Protein AF-A0A1Q3BT24-F1 (afdb_monomer)

Structure (mmCIF, N/CA/C/O backbone):
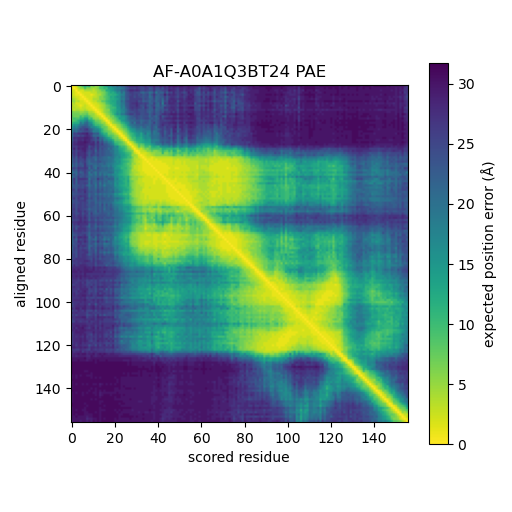data_AF-A0A1Q3BT24-F1
#
_entry.id   AF-A0A1Q3BT24-F1
#
loop_
_atom_site.group_PDB
_atom_site.id
_atom_site.type_symbol
_atom_site.label_atom_id
_atom_site.label_alt_id
_atom_site.label_comp_id
_atom_site.label_asym_id
_atom_site.label_entity_id
_atom_site.label_seq_id
_atom_site.pdbx_PDB_ins_code
_atom_site.Cartn_x
_atom_site.Cartn_y
_atom_site.Cartn_z
_atom_site.occupancy
_atom_site.B_iso_or_equiv
_atom_site.auth_seq_id
_atom_site.auth_comp_id
_atom_site.auth_asym_id
_atom_site.auth_atom_id
_atom_site.pdbx_PDB_model_num
ATOM 1 N N . MET A 1 1 ? -49.236 0.679 5.537 1.00 54.00 1 MET A N 1
ATOM 2 C CA . MET A 1 1 ? -49.037 1.712 6.581 1.00 54.00 1 MET A CA 1
ATOM 3 C C . MET A 1 1 ? -49.809 2.955 6.174 1.00 54.00 1 MET A C 1
ATOM 5 O O . MET A 1 1 ? -49.662 3.374 5.036 1.00 54.00 1 MET A O 1
ATOM 9 N N . LYS A 1 2 ? -50.663 3.501 7.045 1.00 68.06 2 LYS A N 1
ATOM 10 C CA . LYS A 1 2 ? -51.386 4.760 6.799 1.00 68.06 2 LYS A CA 1
ATOM 11 C C . LYS A 1 2 ? -50.868 5.803 7.796 1.00 68.06 2 LYS A C 1
ATOM 13 O O . LYS A 1 2 ? -50.686 5.474 8.964 1.00 68.06 2 LYS A O 1
ATOM 18 N N . GLY A 1 3 ? -50.569 7.013 7.329 1.00 75.44 3 GLY A N 1
ATOM 19 C CA . GLY A 1 3 ? -50.095 8.128 8.155 1.00 75.44 3 GLY A CA 1
ATOM 20 C C . GLY A 1 3 ? -51.057 9.310 8.066 1.00 75.44 3 GLY A C 1
ATOM 21 O O . GLY A 1 3 ? -51.680 9.514 7.024 1.00 75.44 3 GLY A O 1
ATOM 22 N N . ARG A 1 4 ? -51.195 10.076 9.151 1.00 83.44 4 ARG A N 1
ATOM 23 C CA . ARG A 1 4 ? -52.052 11.268 9.222 1.00 83.44 4 ARG A CA 1
ATOM 24 C C . ARG A 1 4 ? -51.184 12.515 9.096 1.00 83.44 4 ARG A C 1
ATOM 26 O O . ARG A 1 4 ? -50.196 12.633 9.810 1.00 83.44 4 ARG A O 1
ATOM 33 N N . LYS A 1 5 ? -51.539 13.444 8.208 1.00 84.00 5 LYS A N 1
ATOM 34 C CA . LYS A 1 5 ? -50.832 14.726 8.083 1.00 84.00 5 LYS A CA 1
ATOM 35 C C . LYS A 1 5 ? -51.389 15.726 9.100 1.00 84.00 5 LYS A C 1
ATOM 37 O O . LYS A 1 5 ? -52.595 15.959 9.101 1.00 84.00 5 LYS A O 1
ATOM 42 N N . ILE A 1 6 ? -50.529 16.288 9.943 1.00 87.81 6 ILE A N 1
ATOM 43 C CA . ILE A 1 6 ? -50.849 17.327 10.933 1.00 87.81 6 ILE A CA 1
ATOM 44 C C . ILE A 1 6 ? -49.748 18.391 10.835 1.00 87.81 6 ILE A C 1
ATOM 46 O O . ILE A 1 6 ? -48.571 18.044 10.860 1.00 87.81 6 ILE A O 1
ATOM 50 N N . ASP A 1 7 ? -50.123 19.657 10.642 1.00 78.88 7 ASP A N 1
ATOM 51 C CA . ASP A 1 7 ? -49.211 20.814 10.544 1.00 78.88 7 ASP A CA 1
ATOM 52 C C . ASP A 1 7 ? -48.028 20.626 9.583 1.00 78.88 7 ASP A C 1
ATOM 54 O O . ASP A 1 7 ? -46.878 20.941 9.872 1.00 78.88 7 ASP A O 1
ATOM 58 N N . GLY A 1 8 ? -48.305 20.059 8.407 1.00 80.44 8 GLY A N 1
ATOM 59 C CA . GLY A 1 8 ? -47.280 19.819 7.388 1.00 80.44 8 GLY A CA 1
ATOM 60 C C . GLY A 1 8 ? -46.431 18.564 7.616 1.00 80.44 8 GLY A C 1
ATOM 61 O O . GLY A 1 8 ? -45.763 18.127 6.681 1.00 80.44 8 GLY A O 1
ATOM 62 N N . LEU A 1 9 ? -46.522 17.927 8.785 1.00 69.50 9 LEU A N 1
ATOM 63 C CA . LEU A 1 9 ? -45.777 16.721 9.136 1.00 69.50 9 LEU A CA 1
ATOM 64 C C . LEU A 1 9 ? -46.659 15.468 9.022 1.00 69.50 9 LEU A C 1
ATOM 66 O O . LEU A 1 9 ? -47.828 15.465 9.409 1.00 69.50 9 LEU A O 1
ATOM 70 N N . TYR A 1 10 ? -46.107 14.370 8.504 1.00 83.12 10 TYR A N 1
ATOM 71 C CA . TYR A 1 10 ? -46.806 13.084 8.466 1.00 83.12 10 TYR A CA 1
ATOM 72 C C . TYR A 1 10 ? -46.541 12.297 9.751 1.00 83.12 10 TYR A C 1
ATOM 74 O O . TYR A 1 10 ? -45.443 11.789 9.975 1.00 83.12 10 TYR A O 1
ATOM 82 N N . GLN A 1 11 ? -47.567 12.171 10.587 1.00 77.12 11 GLN A N 1
ATOM 83 C CA . GLN A 1 11 ? -47.547 11.371 11.802 1.00 77.12 11 GLN A CA 1
ATOM 84 C C . GLN A 1 11 ? -47.901 9.916 11.474 1.00 77.12 11 GLN A C 1
ATOM 86 O O . GLN A 1 11 ? -48.988 9.602 10.976 1.00 77.12 11 GLN A O 1
ATOM 91 N N . LEU A 1 12 ? -46.963 9.012 11.744 1.00 79.75 12 LEU A N 1
ATOM 92 C CA . LEU A 1 12 ? -47.155 7.577 11.576 1.00 79.75 12 LEU A CA 1
ATOM 93 C C . LEU A 1 12 ? -47.819 7.010 12.838 1.00 79.75 12 LEU A C 1
ATOM 95 O O . LEU A 1 12 ? -47.202 6.988 13.901 1.00 79.75 12 LEU A O 1
ATOM 99 N N . GLN A 1 13 ? -49.055 6.517 12.729 1.00 67.12 13 GLN A N 1
ATOM 100 C CA . GLN A 1 13 ? -49.676 5.764 13.820 1.00 67.12 13 GLN A CA 1
ATOM 101 C C . GLN A 1 13 ? -49.001 4.390 13.923 1.00 67.12 13 GLN A C 1
ATOM 103 O O . GLN A 1 13 ? -49.187 3.526 13.064 1.00 67.12 13 GLN A O 1
ATOM 108 N N . ARG A 1 14 ? -48.183 4.196 14.961 1.00 62.34 14 ARG A N 1
ATOM 109 C CA . ARG A 1 14 ? -47.632 2.888 15.330 1.00 62.34 14 ARG A CA 1
ATOM 110 C C . ARG A 1 14 ? -48.504 2.283 16.425 1.00 62.34 14 ARG A C 1
ATOM 112 O O . ARG A 1 14 ? -48.507 2.784 17.541 1.00 62.34 14 ARG A O 1
ATOM 119 N N . ASN A 1 15 ? -49.189 1.187 16.115 1.00 64.44 15 ASN A N 1
ATOM 120 C CA . ASN A 1 15 ? -49.624 0.258 17.151 1.00 64.44 15 ASN A CA 1
ATOM 121 C C . ASN A 1 15 ? -48.425 -0.622 17.492 1.00 64.44 15 ASN A C 1
ATOM 123 O O . ASN A 1 15 ? -48.058 -1.508 16.719 1.00 64.44 15 ASN A O 1
ATOM 127 N N . THR A 1 16 ? -47.780 -0.346 18.620 1.00 58.59 16 THR A N 1
ATOM 128 C CA . THR A 1 16 ? -46.722 -1.207 19.142 1.00 58.59 16 THR A CA 1
ATOM 129 C C . THR A 1 16 ? -47.397 -2.427 19.753 1.00 58.59 16 THR A C 1
ATOM 131 O O . THR A 1 16 ? -47.937 -2.359 20.854 1.00 58.59 16 THR A O 1
ATOM 134 N N . VAL A 1 17 ? -47.410 -3.547 19.030 1.00 64.06 17 VAL A N 1
ATOM 135 C CA . VAL A 1 17 ? -47.680 -4.838 19.666 1.00 64.06 17 VAL A CA 1
ATOM 136 C C . VAL A 1 17 ? -46.519 -5.065 20.626 1.00 64.06 17 VAL A C 1
ATOM 138 O O . VAL A 1 17 ? -45.371 -5.153 20.191 1.00 64.06 17 VAL A O 1
ATOM 141 N N . LEU A 1 18 ? -46.806 -5.085 21.928 1.00 60.81 18 LEU A N 1
ATOM 142 C CA . LEU A 1 18 ? -45.831 -5.382 22.973 1.00 60.81 18 LEU A CA 1
ATOM 143 C C . LEU A 1 18 ? -45.518 -6.887 22.922 1.00 60.81 18 LEU A C 1
ATOM 145 O O . LEU A 1 18 ? -45.955 -7.670 23.757 1.00 60.81 18 LEU A O 1
ATOM 149 N N . GLY A 1 19 ? -44.839 -7.316 21.862 1.00 56.09 19 GLY A N 1
ATOM 150 C CA . GLY A 1 19 ? -44.280 -8.652 21.772 1.00 56.09 19 GLY A CA 1
ATOM 151 C C . GLY A 1 19 ? -43.037 -8.686 22.641 1.00 56.09 19 GLY A C 1
ATOM 152 O O . GLY A 1 19 ? -42.026 -8.081 22.286 1.00 56.09 19 GLY A O 1
ATOM 153 N N . THR A 1 20 ? -43.111 -9.361 23.785 1.00 61.72 20 THR A N 1
ATOM 154 C CA . THR A 1 20 ? -41.937 -9.659 24.604 1.00 61.72 20 THR A CA 1
ATOM 155 C C . THR A 1 20 ? -41.016 -10.568 23.794 1.00 61.72 20 THR A C 1
ATOM 157 O O . THR A 1 20 ? -41.176 -11.785 23.774 1.00 61.72 20 THR A O 1
ATOM 160 N N . ALA A 1 21 ? -40.069 -9.977 23.070 1.00 60.19 21 ALA A N 1
ATOM 161 C CA . ALA A 1 21 ? -38.996 -10.721 22.439 1.00 60.19 21 ALA A CA 1
ATOM 162 C C . ALA A 1 21 ? -38.016 -11.130 23.542 1.00 60.19 21 ALA A C 1
ATOM 164 O O . ALA A 1 21 ? -37.294 -10.293 24.085 1.00 60.19 21 ALA A O 1
ATOM 165 N N . ALA A 1 22 ? -38.017 -12.414 23.897 1.00 56.06 22 ALA A N 1
ATOM 166 C CA . ALA A 1 22 ? -36.974 -12.987 24.731 1.00 56.06 22 ALA A CA 1
ATOM 167 C C . ALA A 1 22 ? -35.659 -12.934 23.943 1.00 56.06 22 ALA A C 1
ATOM 169 O O . ALA A 1 22 ? -35.372 -13.794 23.113 1.00 56.06 22 ALA A O 1
ATOM 170 N N . VAL A 1 23 ? -34.871 -11.885 24.168 1.00 59.94 23 VAL A N 1
ATOM 171 C CA . VAL A 1 23 ? -33.469 -11.883 23.766 1.00 59.94 23 VAL A CA 1
ATOM 172 C C . VAL A 1 23 ? -32.760 -12.877 24.675 1.00 59.94 23 VAL A C 1
ATOM 174 O O . VAL A 1 23 ? -32.671 -12.674 25.884 1.00 59.94 23 VAL A O 1
ATOM 177 N N . ALA A 1 24 ? -32.309 -13.991 24.106 1.00 51.94 24 ALA A N 1
ATOM 178 C CA . ALA A 1 24 ? -31.423 -14.903 24.803 1.00 51.94 24 ALA A CA 1
ATOM 179 C C . ALA A 1 24 ? -30.126 -14.141 25.102 1.00 51.94 24 ALA A C 1
ATOM 181 O O . ALA A 1 24 ? -29.262 -13.998 24.241 1.00 51.94 24 ALA A O 1
ATOM 182 N N . SER A 1 25 ? -30.009 -13.589 26.308 1.00 54.97 25 SER A N 1
ATOM 183 C CA . SER A 1 25 ? -28.718 -13.186 26.841 1.00 54.97 25 SER A CA 1
ATOM 184 C C . SER A 1 25 ? -27.964 -14.478 27.115 1.00 54.97 25 SER A C 1
ATOM 186 O O . SER A 1 25 ? -28.247 -15.167 28.095 1.00 54.97 25 SER A O 1
ATOM 188 N N . SER A 1 26 ? -27.050 -14.847 26.219 1.00 56.19 26 SER A N 1
ATOM 189 C CA . SER A 1 26 ? -26.020 -15.820 26.554 1.00 56.19 26 SER A CA 1
ATOM 190 C C . SER A 1 26 ? -25.388 -15.377 27.867 1.00 56.19 26 SER A C 1
ATOM 192 O O . SER A 1 26 ? -25.058 -14.206 28.037 1.00 56.19 26 SER A O 1
ATOM 194 N N . SER A 1 27 ? -25.245 -16.300 28.811 1.00 53.06 27 SER A N 1
ATOM 195 C CA . SER A 1 27 ? -24.565 -16.111 30.094 1.00 53.06 27 SER A CA 1
ATOM 196 C C . SER A 1 27 ? -23.046 -15.937 29.921 1.00 53.06 27 SER A C 1
ATOM 198 O O . SER A 1 27 ? -22.260 -16.547 30.642 1.00 53.06 27 SER A O 1
ATOM 200 N N . GLY A 1 28 ? -22.637 -15.178 28.905 1.00 59.41 28 GLY A N 1
ATOM 201 C CA . GLY A 1 28 ? -21.279 -14.724 28.678 1.00 59.41 28 GLY A CA 1
ATOM 202 C C . GLY A 1 28 ? -21.003 -13.456 29.477 1.00 59.41 28 GLY A C 1
ATOM 203 O O . GLY A 1 28 ? -21.915 -12.786 29.966 1.00 59.41 28 GLY A O 1
ATOM 204 N N . ASP A 1 29 ? -19.720 -13.158 29.635 1.00 62.75 29 ASP A N 1
ATOM 205 C CA . ASP A 1 29 ? -19.231 -11.953 30.290 1.00 62.75 29 ASP A CA 1
ATOM 206 C C . ASP A 1 29 ? -19.879 -10.697 29.673 1.00 62.75 29 ASP A C 1
ATOM 208 O O . ASP A 1 29 ? -19.639 -10.356 28.512 1.00 62.75 29 ASP A O 1
ATOM 212 N N . LYS A 1 30 ? -20.728 -10.011 30.451 1.00 66.50 30 LYS A N 1
ATOM 213 C CA . LYS A 1 30 ? -21.472 -8.819 30.002 1.00 66.50 30 LYS A CA 1
ATOM 214 C C . LYS A 1 30 ? -20.534 -7.719 29.492 1.00 66.50 30 LYS A C 1
ATOM 216 O O . LYS A 1 30 ? -20.918 -6.921 28.632 1.00 66.50 30 LYS A O 1
ATOM 221 N N . ASP A 1 31 ? -19.306 -7.683 30.000 1.00 68.31 31 ASP A N 1
ATOM 222 C CA . ASP A 1 31 ? -18.302 -6.699 29.611 1.00 68.31 31 ASP A CA 1
ATOM 223 C C . ASP A 1 31 ? -17.711 -7.013 28.219 1.00 68.31 31 ASP A C 1
ATOM 225 O O . ASP A 1 31 ? -17.437 -6.097 27.437 1.00 68.31 31 ASP A O 1
ATOM 229 N N . ALA A 1 32 ? -17.600 -8.291 27.837 1.00 71.94 32 ALA A N 1
ATOM 230 C CA . ALA A 1 32 ? -17.140 -8.704 26.507 1.00 71.94 32 ALA A CA 1
ATOM 231 C C . ALA A 1 32 ? -18.183 -8.396 25.416 1.00 71.94 32 ALA A C 1
ATOM 233 O O . ALA A 1 32 ? -17.858 -7.801 24.381 1.00 71.94 32 ALA A O 1
ATOM 234 N N . ASP A 1 33 ? -19.458 -8.696 25.684 1.00 80.12 33 ASP A N 1
ATOM 235 C CA . ASP A 1 33 ? -20.558 -8.432 24.747 1.00 80.12 33 ASP A CA 1
ATOM 236 C C . ASP A 1 33 ? -20.742 -6.929 24.481 1.00 80.12 33 ASP A C 1
ATOM 238 O O . ASP A 1 33 ? -20.925 -6.493 23.337 1.00 80.12 33 ASP A O 1
ATOM 242 N N . THR A 1 34 ? -20.631 -6.100 25.522 1.00 84.94 34 THR A N 1
ATOM 243 C CA . THR A 1 34 ? -20.719 -4.637 25.386 1.00 84.94 34 THR A CA 1
ATOM 244 C C . THR A 1 34 ? -19.516 -4.057 24.642 1.00 84.94 34 THR A C 1
ATOM 246 O O . THR A 1 34 ? -19.684 -3.195 23.773 1.00 84.94 34 THR A O 1
ATOM 249 N N . THR A 1 35 ? -18.313 -4.565 24.910 1.00 88.62 35 THR A N 1
ATOM 250 C CA . THR A 1 35 ? -17.077 -4.207 24.199 1.00 88.62 35 THR A CA 1
ATOM 251 C C . THR A 1 35 ? -17.196 -4.490 22.701 1.00 88.62 35 THR A C 1
ATOM 253 O O . THR A 1 35 ? -16.927 -3.607 21.880 1.00 88.62 35 THR A O 1
ATOM 256 N N . ARG A 1 36 ? -17.654 -5.690 22.322 1.00 89.25 36 ARG A N 1
ATOM 257 C CA . ARG A 1 36 ? -17.854 -6.082 20.919 1.00 89.25 36 ARG A CA 1
ATOM 258 C C . ARG A 1 36 ? -18.889 -5.201 20.220 1.00 89.25 36 ARG A C 1
ATOM 260 O O . ARG A 1 36 ? -18.696 -4.789 19.075 1.00 89.25 36 ARG A O 1
ATOM 267 N N . LEU A 1 37 ? -19.972 -4.870 20.912 1.00 89.50 37 LEU A N 1
ATOM 268 C CA . LEU A 1 37 ? -21.032 -4.018 20.387 1.00 89.50 37 LEU A CA 1
ATOM 269 C C . LEU A 1 37 ? -20.532 -2.592 20.110 1.00 89.50 37 LEU A C 1
ATOM 271 O O . LEU A 1 37 ? -20.774 -2.056 19.024 1.00 89.50 37 LEU A O 1
ATOM 275 N N . TRP A 1 38 ? -19.789 -1.986 21.038 1.00 90.38 38 TRP A N 1
ATOM 276 C CA . TRP A 1 38 ? -19.193 -0.664 20.825 1.00 90.38 38 TRP A CA 1
ATOM 277 C C . TRP A 1 38 ? -18.098 -0.673 19.763 1.00 90.38 38 TRP A C 1
ATOM 279 O O . TRP A 1 38 ? -18.028 0.257 18.959 1.00 90.38 38 TRP A O 1
ATOM 289 N N . HIS A 1 39 ? -17.303 -1.741 19.695 1.00 92.31 39 HIS A N 1
ATOM 290 C CA . HIS A 1 39 ? -16.339 -1.952 18.623 1.00 92.31 39 HIS A CA 1
ATOM 291 C C . HIS A 1 39 ? -16.999 -1.863 17.235 1.00 92.31 39 HIS A C 1
ATOM 293 O O . HIS A 1 39 ? -16.492 -1.152 16.368 1.00 92.31 39 HIS A O 1
ATOM 299 N N . MET A 1 40 ? -18.149 -2.518 17.035 1.00 91.19 40 MET A N 1
ATOM 300 C CA . MET A 1 40 ? -18.899 -2.460 15.771 1.00 91.19 40 MET A CA 1
ATOM 301 C C . MET A 1 40 ? -19.552 -1.088 15.536 1.00 91.19 40 MET A C 1
ATOM 303 O O . MET A 1 40 ? -19.427 -0.533 14.447 1.00 91.19 40 MET A O 1
ATOM 307 N N . ARG A 1 41 ? -20.204 -0.498 16.551 1.00 91.81 41 ARG A N 1
ATOM 308 C CA . ARG A 1 41 ? -20.890 0.807 16.424 1.00 91.81 41 ARG A CA 1
ATOM 309 C C . ARG A 1 41 ? -19.957 1.961 16.074 1.00 91.81 41 ARG A C 1
ATOM 311 O O . ARG A 1 41 ? -20.370 2.884 15.383 1.00 91.81 41 ARG A O 1
ATOM 318 N N . LEU A 1 42 ? -18.715 1.910 16.545 1.00 91.75 42 LEU A N 1
ATOM 319 C CA . LEU A 1 42 ? -17.703 2.942 16.312 1.00 91.75 42 LEU A CA 1
ATOM 320 C C . LEU A 1 42 ? -16.851 2.666 15.065 1.00 91.75 42 LEU A C 1
ATOM 322 O O . LEU A 1 42 ? -15.738 3.174 14.955 1.00 91.75 42 LEU A O 1
ATOM 326 N N . GLY A 1 43 ? -17.348 1.839 14.139 1.00 93.06 43 GLY A N 1
ATOM 327 C CA . GLY A 1 43 ? -16.672 1.574 12.872 1.00 93.06 43 GLY A CA 1
ATOM 328 C C . GLY A 1 43 ? -15.396 0.758 13.045 1.00 93.06 43 GLY A C 1
ATOM 329 O O . GLY A 1 43 ? -14.355 1.107 12.497 1.00 93.06 43 GLY A O 1
ATOM 330 N N . HIS A 1 44 ? -15.461 -0.327 13.819 1.00 93.75 44 HIS A N 1
ATOM 331 C CA . HIS A 1 44 ? -14.338 -1.245 14.016 1.00 93.75 44 HIS A CA 1
ATOM 332 C C . HIS A 1 44 ? -13.108 -0.597 14.681 1.00 93.75 44 HIS A C 1
ATOM 334 O O . HIS A 1 44 ? -11.945 -0.920 14.377 1.00 93.75 44 HIS A O 1
ATOM 340 N N . ILE A 1 45 ? -13.366 0.309 15.631 1.00 92.19 45 ILE A N 1
ATOM 341 C CA . ILE A 1 45 ? -12.339 1.028 16.392 1.00 92.19 45 ILE A CA 1
ATOM 342 C C . ILE A 1 45 ? -11.347 0.057 17.055 1.00 92.19 45 ILE A C 1
ATOM 344 O O . ILE A 1 45 ? -11.693 -1.062 17.439 1.00 92.19 45 ILE A O 1
ATOM 348 N N . SER A 1 46 ? -10.079 0.459 17.155 1.00 91.56 46 SER A N 1
ATOM 349 C CA . SER A 1 46 ? -9.054 -0.353 17.817 1.00 91.56 46 SER A CA 1
ATOM 350 C C . SER A 1 46 ? -9.347 -0.527 19.309 1.00 91.56 46 SER A C 1
ATOM 352 O O . SER A 1 46 ? -9.969 0.331 19.933 1.00 91.56 46 SER A O 1
ATOM 354 N N . GLU A 1 47 ? -8.823 -1.604 19.898 1.00 90.56 47 GLU A N 1
ATOM 355 C CA . GLU A 1 47 ? -8.853 -1.830 21.350 1.00 90.56 47 GLU A CA 1
ATOM 356 C C . GLU A 1 47 ? -8.343 -0.604 22.119 1.00 90.56 47 GLU A C 1
ATOM 358 O O . GLU A 1 47 ? -8.975 -0.136 23.061 1.00 90.56 47 GLU A O 1
ATOM 363 N N . ARG A 1 48 ? -7.235 -0.017 21.654 1.00 90.19 48 ARG A N 1
ATOM 364 C CA . ARG A 1 48 ? -6.646 1.184 22.253 1.00 90.19 48 ARG A CA 1
ATOM 365 C C . ARG A 1 48 ? -7.601 2.380 22.211 1.00 90.19 48 ARG A C 1
ATOM 367 O O . ARG A 1 48 ? -7.698 3.112 23.189 1.00 90.19 48 ARG A O 1
ATOM 374 N N . GLY A 1 49 ? -8.308 2.570 21.095 1.00 91.06 49 GLY A N 1
ATOM 375 C CA . GLY A 1 49 ? -9.325 3.614 20.968 1.00 91.06 49 GLY A CA 1
ATOM 376 C C . GLY A 1 49 ? -10.488 3.392 21.933 1.00 91.06 49 GLY A C 1
ATOM 377 O O . GLY A 1 49 ? -10.913 4.326 22.606 1.00 91.06 49 GLY A O 1
ATOM 378 N N . LEU A 1 50 ? -10.936 2.145 22.080 1.00 90.44 50 LEU A N 1
ATOM 379 C CA . LEU A 1 50 ? -12.000 1.787 23.014 1.00 90.44 50 LEU A CA 1
ATOM 380 C C . LEU A 1 50 ? -11.587 2.015 24.481 1.00 90.44 50 LEU A C 1
ATOM 382 O O . LEU A 1 50 ? -12.360 2.580 25.251 1.00 90.44 50 LEU A O 1
ATOM 386 N N . GLN A 1 51 ? -10.341 1.685 24.842 1.00 89.12 51 GLN A N 1
ATOM 387 C CA . GLN A 1 51 ? -9.772 1.969 26.166 1.00 89.12 51 GLN A CA 1
ATOM 388 C C . GLN A 1 51 ? -9.706 3.467 26.473 1.00 89.12 51 GLN A C 1
ATOM 390 O O . GLN A 1 51 ? -9.977 3.878 27.601 1.00 89.12 51 GLN A O 1
ATOM 395 N N . ILE A 1 52 ? -9.345 4.297 25.491 1.00 90.62 52 ILE A N 1
ATOM 396 C CA . ILE A 1 52 ? -9.332 5.756 25.659 1.00 90.62 52 ILE A CA 1
ATOM 397 C C . ILE A 1 52 ? -10.751 6.259 25.933 1.00 90.62 52 ILE A C 1
ATOM 399 O 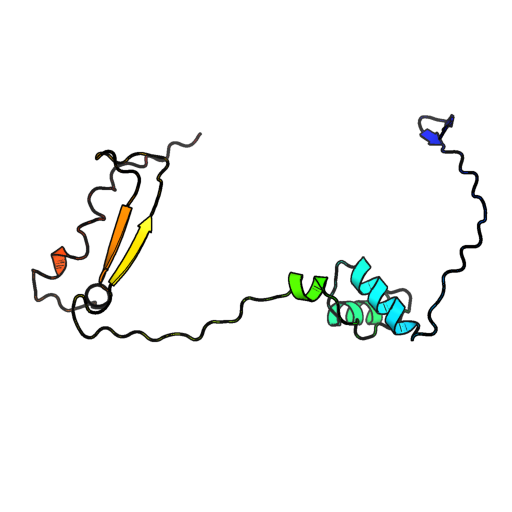O . ILE A 1 52 ? -10.946 7.000 26.891 1.00 90.62 52 ILE A O 1
ATOM 403 N N . LEU A 1 53 ? -11.738 5.809 25.153 1.00 89.88 53 LEU A N 1
ATOM 404 C CA . LEU A 1 53 ? -13.140 6.208 25.319 1.00 89.88 53 LEU A CA 1
ATOM 405 C C . LEU A 1 53 ? -13.744 5.753 26.657 1.00 89.88 53 LEU A C 1
ATOM 407 O O . LEU A 1 53 ? -14.576 6.457 27.230 1.00 89.88 53 LEU A O 1
ATOM 411 N N . SER A 1 54 ? -13.321 4.595 27.171 1.00 88.19 54 SER A N 1
ATOM 412 C CA . SER A 1 54 ? -13.725 4.121 28.499 1.00 88.19 54 SER A CA 1
ATOM 413 C C . SER A 1 54 ? -13.122 4.999 29.601 1.00 88.19 54 SER A C 1
ATOM 415 O O . SER A 1 54 ? -13.844 5.452 30.486 1.00 88.19 54 SER A O 1
ATOM 417 N N . LYS A 1 55 ? -11.830 5.349 29.501 1.00 87.69 55 LYS A N 1
ATOM 418 C CA . LYS A 1 55 ? -11.151 6.249 30.453 1.00 87.69 55 LYS A CA 1
ATOM 419 C C . LYS A 1 55 ? -11.724 7.664 30.459 1.00 87.69 55 LYS A C 1
ATOM 421 O O . LYS A 1 55 ? -11.811 8.279 31.515 1.00 87.69 55 LYS A O 1
ATOM 426 N N . THR A 1 56 ? -12.126 8.186 29.303 1.00 87.88 56 THR A N 1
ATOM 427 C CA . THR A 1 56 ? -12.743 9.517 29.192 1.00 87.88 56 THR A CA 1
ATOM 428 C C . THR A 1 56 ? -14.233 9.523 29.534 1.00 87.88 56 THR A C 1
ATOM 430 O O . THR A 1 56 ? -14.882 10.554 29.391 1.00 87.88 56 THR A O 1
ATOM 433 N N . SER A 1 57 ? -14.784 8.405 30.026 1.00 81.06 57 SER A N 1
ATOM 434 C CA . SER A 1 57 ? -16.191 8.266 30.433 1.00 81.06 57 SER A CA 1
ATOM 435 C C . SER A 1 57 ? -17.210 8.488 29.303 1.00 81.06 57 SER A C 1
ATOM 437 O O . SER A 1 57 ? -18.395 8.677 29.565 1.00 81.06 57 SER A O 1
ATOM 439 N N . LEU A 1 58 ? -16.785 8.408 28.036 1.00 83.06 58 LEU A N 1
ATOM 440 C CA . LEU A 1 58 ? -17.658 8.589 26.867 1.00 83.06 58 LEU A CA 1
ATOM 441 C C . LEU A 1 58 ? -18.485 7.335 26.535 1.00 83.06 58 LEU A C 1
ATOM 443 O O . LEU A 1 58 ? -19.440 7.410 25.768 1.00 83.06 58 LEU A O 1
ATOM 447 N N . LEU A 1 59 ? -18.148 6.188 27.135 1.00 80.69 59 LEU A N 1
ATOM 448 C CA . LEU A 1 59 ? -18.850 4.907 26.970 1.00 80.69 59 LEU A CA 1
ATOM 449 C C . LEU A 1 59 ? -19.875 4.620 28.083 1.00 80.69 59 LEU A C 1
ATOM 451 O O . LEU A 1 59 ? -20.112 3.462 28.411 1.00 80.69 59 LEU A O 1
ATOM 455 N N . ALA A 1 60 ? -20.472 5.655 28.685 1.00 76.06 60 ALA A N 1
ATOM 456 C CA . ALA A 1 60 ? -21.533 5.526 29.697 1.00 76.06 60 ALA A CA 1
ATOM 457 C C . ALA A 1 60 ? -21.192 4.569 30.868 1.00 76.06 60 ALA A C 1
ATOM 459 O O . ALA A 1 60 ? -22.054 3.849 31.365 1.00 76.06 60 ALA A O 1
ATOM 460 N N . GLY A 1 61 ? -19.923 4.538 31.291 1.00 68.56 61 GLY A N 1
ATOM 461 C CA . GLY A 1 61 ? -19.456 3.692 32.398 1.00 68.56 61 GLY A CA 1
ATOM 462 C C . GLY A 1 61 ? -19.190 2.225 32.041 1.00 68.56 61 GLY A C 1
ATOM 463 O O . GLY A 1 61 ? -18.897 1.433 32.934 1.00 68.56 61 GLY A O 1
ATOM 464 N N . VAL A 1 62 ? -19.251 1.849 30.759 1.00 71.69 62 VAL A N 1
ATOM 465 C CA . VAL A 1 62 ? -18.890 0.498 30.307 1.00 71.69 62 VAL A CA 1
ATOM 466 C C . VAL A 1 62 ? -17.379 0.288 30.439 1.00 71.69 62 VAL A C 1
ATOM 468 O O . VAL A 1 62 ? -16.571 1.060 29.904 1.00 71.69 62 VAL A O 1
ATOM 471 N N . LYS A 1 63 ? -16.994 -0.788 31.134 1.00 70.00 63 LYS A N 1
ATOM 472 C CA . LYS A 1 63 ? -15.611 -1.264 31.171 1.00 70.00 63 LYS A CA 1
ATOM 473 C C . LYS A 1 63 ? -15.272 -1.842 29.801 1.00 70.00 63 LYS A C 1
ATOM 475 O O . LYS A 1 63 ? -15.817 -2.863 29.402 1.00 70.00 63 LYS A O 1
ATOM 480 N N . SER A 1 64 ? -14.402 -1.165 29.054 1.00 69.69 64 SER A N 1
ATOM 481 C CA . SER A 1 64 ? -13.947 -1.680 27.762 1.00 69.69 64 SER A CA 1
ATOM 482 C C . SER A 1 64 ? -12.902 -2.774 27.978 1.00 69.69 64 SER A C 1
ATOM 484 O O . SER A 1 64 ? -11.814 -2.491 28.490 1.00 69.69 64 SER A O 1
ATOM 486 N N . GLY A 1 65 ? -13.218 -3.995 27.566 1.00 76.62 65 GLY A N 1
ATOM 487 C CA . GLY A 1 65 ? -12.271 -5.098 27.474 1.00 76.62 65 GLY A CA 1
ATOM 488 C C . GLY A 1 65 ? -11.533 -5.124 26.136 1.00 76.62 65 GLY A C 1
ATOM 489 O O . GLY A 1 65 ? -11.644 -4.218 25.302 1.00 76.62 65 GLY A O 1
ATOM 490 N N . LYS A 1 66 ? -10.783 -6.204 25.916 1.00 81.31 66 LYS A N 1
ATOM 491 C CA . LYS A 1 66 ? -10.233 -6.526 24.601 1.00 81.31 66 LYS A CA 1
ATOM 492 C C . LYS A 1 66 ? -11.379 -7.012 23.705 1.00 81.31 66 LYS A C 1
ATOM 494 O O . LYS A 1 66 ? -12.060 -7.954 24.101 1.00 81.31 66 LYS A O 1
ATOM 499 N N . PRO A 1 67 ? -11.625 -6.397 22.533 1.00 83.06 67 PRO A N 1
ATOM 500 C CA . PRO A 1 67 ? -12.632 -6.907 21.616 1.00 83.06 67 PRO A CA 1
ATOM 501 C C . PRO A 1 67 ? -12.211 -8.287 21.104 1.00 83.06 67 PRO A C 1
ATOM 503 O O . PRO A 1 67 ? -11.033 -8.515 20.809 1.00 83.06 67 PRO A O 1
ATOM 506 N N . ASP A 1 68 ? -13.187 -9.184 20.979 1.00 85.94 68 ASP A N 1
ATOM 507 C CA . ASP A 1 68 ? -12.992 -10.505 20.388 1.00 85.94 68 ASP A CA 1
ATOM 508 C C . ASP A 1 68 ? -12.512 -10.424 18.935 1.00 85.94 68 ASP A C 1
ATOM 510 O O . ASP A 1 68 ? -12.510 -9.368 18.289 1.00 85.94 68 ASP A O 1
ATOM 514 N N . PHE A 1 69 ? -12.124 -11.582 18.399 1.00 89.75 69 PHE A N 1
ATOM 515 C CA . PHE A 1 69 ? -11.772 -11.722 16.995 1.00 89.75 69 PHE A CA 1
ATOM 516 C C . PHE A 1 69 ? -12.866 -11.140 16.085 1.00 89.75 69 PHE A C 1
ATOM 518 O O . PHE A 1 69 ? -14.045 -11.478 16.189 1.00 89.75 69 PHE A O 1
ATOM 525 N N . CYS A 1 70 ? -12.449 -10.262 15.174 1.00 91.19 70 CYS A N 1
ATOM 526 C CA . CYS A 1 70 ? -13.330 -9.553 14.260 1.00 91.19 70 CYS A CA 1
ATOM 527 C C . CYS A 1 70 ? -12.795 -9.679 12.834 1.00 91.19 70 CYS A C 1
ATOM 529 O O . CYS A 1 70 ? -11.774 -9.082 12.486 1.00 91.19 70 CYS A O 1
ATOM 531 N N . GLU A 1 71 ? -13.506 -10.432 11.999 1.00 93.94 71 GLU A N 1
ATOM 532 C CA . GLU A 1 71 ? -13.144 -10.690 10.602 1.00 93.94 71 GLU A CA 1
ATOM 533 C C . GLU A 1 71 ? -13.012 -9.402 9.774 1.00 93.94 71 GLU A C 1
ATOM 535 O O . GLU A 1 71 ? -12.020 -9.204 9.073 1.00 93.94 71 GLU A O 1
ATOM 540 N N . HIS A 1 72 ? -13.943 -8.457 9.934 1.00 93.00 72 HIS A N 1
ATOM 541 C CA . HIS A 1 72 ? -13.920 -7.176 9.223 1.00 93.00 72 HIS A CA 1
ATOM 542 C C . HIS A 1 72 ? -12.692 -6.335 9.578 1.00 93.00 72 HIS A C 1
ATOM 544 O O . HIS A 1 72 ? -12.135 -5.646 8.724 1.00 93.00 72 HIS A O 1
ATOM 550 N N . CYS A 1 73 ? -12.231 -6.412 10.830 1.00 93.44 73 CYS A N 1
ATOM 551 C CA . CYS A 1 73 ? -10.991 -5.762 11.239 1.00 93.44 73 CYS A CA 1
ATOM 552 C C . CYS A 1 73 ? -9.772 -6.368 10.569 1.00 93.44 73 CYS A C 1
ATOM 554 O O . CYS A 1 73 ? -8.870 -5.618 10.207 1.00 93.44 73 CYS A O 1
ATOM 556 N N . VAL A 1 74 ? -9.728 -7.695 10.439 1.00 92.81 74 VAL A N 1
ATOM 557 C CA . VAL A 1 74 ? -8.612 -8.385 9.790 1.00 92.81 74 VAL A CA 1
ATOM 558 C C . VAL A 1 74 ? -8.519 -7.927 8.343 1.00 92.81 74 VAL A C 1
ATOM 560 O O . VAL A 1 74 ? -7.481 -7.405 7.957 1.00 92.81 74 VAL A O 1
ATOM 563 N N . TYR A 1 75 ? -9.614 -7.997 7.585 1.00 92.56 75 TYR A N 1
ATOM 564 C CA . TYR A 1 75 ? -9.620 -7.564 6.186 1.00 92.56 75 TYR A CA 1
ATOM 565 C C . TYR A 1 75 ? -9.366 -6.061 6.020 1.00 92.56 75 TYR A C 1
ATOM 567 O O . TYR A 1 75 ? -8.638 -5.657 5.119 1.00 92.56 75 TYR A O 1
ATOM 575 N N . GLY A 1 76 ? -9.920 -5.223 6.902 1.00 91.50 76 GLY A N 1
ATOM 576 C CA . GLY A 1 76 ? -9.770 -3.769 6.815 1.00 91.50 76 GLY A CA 1
ATOM 577 C C . GLY A 1 76 ? -8.404 -3.239 7.262 1.00 91.50 76 GLY A C 1
ATOM 578 O O . GLY A 1 76 ? -7.988 -2.175 6.811 1.00 91.50 76 GLY A O 1
ATOM 579 N N . LYS A 1 77 ? -7.699 -3.952 8.151 1.00 89.44 77 LYS A N 1
ATOM 580 C CA . LYS A 1 77 ? -6.389 -3.547 8.701 1.00 89.44 77 LYS A CA 1
ATOM 581 C C . LYS A 1 77 ? -5.234 -4.404 8.183 1.00 89.44 77 LYS A C 1
ATOM 583 O O . LYS A 1 77 ? -4.109 -4.250 8.657 1.00 89.44 77 LYS A O 1
ATOM 588 N N . GLN A 1 78 ? -5.487 -5.307 7.238 1.00 90.50 78 GLN A N 1
ATOM 589 C CA . GLN A 1 78 ? -4.444 -6.123 6.637 1.00 90.50 78 GLN A CA 1
ATOM 590 C C . GLN A 1 78 ? -3.478 -5.232 5.850 1.00 90.50 78 GLN A C 1
ATOM 592 O O . GLN A 1 78 ? -3.807 -4.690 4.798 1.00 90.50 78 GLN A O 1
ATOM 597 N N . CYS A 1 79 ? -2.253 -5.106 6.353 1.00 90.69 79 CYS A N 1
ATOM 598 C CA . CYS A 1 79 ? -1.174 -4.444 5.634 1.00 90.69 79 CYS A CA 1
ATOM 599 C C . CYS A 1 79 ? -0.448 -5.447 4.733 1.00 90.69 79 CYS A C 1
ATOM 601 O O . CYS A 1 79 ? -0.217 -6.596 5.118 1.00 90.69 79 CYS A O 1
ATOM 603 N N . ARG A 1 80 ? -0.024 -4.999 3.545 1.00 90.88 80 ARG A N 1
ATOM 604 C CA . ARG A 1 80 ? 0.881 -5.777 2.689 1.00 90.88 80 ARG A CA 1
ATOM 605 C C . ARG A 1 80 ? 2.194 -6.003 3.443 1.00 90.88 80 ARG A C 1
ATOM 607 O O . ARG A 1 80 ? 2.810 -5.045 3.912 1.00 90.88 80 ARG A O 1
ATOM 614 N N . VAL A 1 81 ? 2.612 -7.263 3.567 1.00 91.06 81 VAL A N 1
ATOM 615 C CA . VAL A 1 81 ? 3.904 -7.612 4.171 1.00 91.06 81 VAL A CA 1
ATOM 616 C C . VAL A 1 81 ? 5.022 -6.983 3.338 1.00 91.06 81 VAL A C 1
ATOM 618 O O . VAL A 1 81 ? 4.945 -6.941 2.108 1.00 91.06 81 VAL A O 1
ATOM 621 N N . LYS A 1 82 ? 6.053 -6.461 4.010 1.00 90.38 82 LYS A N 1
ATOM 622 C CA . LYS A 1 82 ? 7.233 -5.928 3.327 1.00 90.38 82 LYS A CA 1
ATOM 623 C C . LYS A 1 82 ? 7.967 -7.075 2.636 1.00 90.38 82 LYS A C 1
ATOM 625 O O . LYS A 1 82 ? 8.258 -8.083 3.273 1.00 90.38 82 LYS A O 1
ATOM 630 N N . PHE A 1 83 ? 8.288 -6.902 1.360 1.00 88.44 83 PHE A N 1
ATOM 631 C CA . PHE A 1 83 ? 9.234 -7.790 0.689 1.00 88.44 83 PHE A CA 1
ATOM 632 C C . PHE A 1 83 ? 10.631 -7.510 1.232 1.00 88.44 83 PHE A C 1
ATOM 634 O O . PHE A 1 83 ? 10.951 -6.365 1.565 1.00 88.44 83 PHE A O 1
ATOM 641 N N . SER A 1 84 ? 11.455 -8.550 1.337 1.00 89.50 84 SER A N 1
ATOM 642 C CA . SER A 1 84 ? 12.883 -8.360 1.556 1.00 89.50 84 SER A CA 1
ATOM 643 C C . SER A 1 84 ? 13.473 -7.584 0.380 1.00 89.50 84 SER A C 1
ATOM 645 O O . SER A 1 84 ? 13.072 -7.763 -0.771 1.00 89.50 84 SER A O 1
ATOM 647 N N . THR A 1 85 ? 14.430 -6.708 0.669 1.00 86.50 85 THR A N 1
ATOM 648 C CA . THR A 1 85 ? 15.188 -6.033 -0.382 1.00 86.50 85 THR A CA 1
ATOM 649 C C . THR A 1 85 ? 16.065 -7.067 -1.079 1.00 86.50 85 THR A C 1
ATOM 651 O O . THR A 1 85 ? 17.028 -7.556 -0.489 1.00 86.50 85 THR A O 1
ATOM 654 N N . ALA A 1 86 ? 15.735 -7.414 -2.320 1.00 82.69 86 ALA A N 1
ATOM 655 C CA . ALA A 1 86 ? 16.624 -8.192 -3.167 1.00 82.69 86 ALA A CA 1
ATOM 656 C C . ALA A 1 86 ? 17.727 -7.268 -3.705 1.00 82.69 86 ALA A C 1
ATOM 658 O O . ALA A 1 86 ? 17.436 -6.227 -4.293 1.00 82.69 86 ALA A O 1
ATOM 659 N N . ILE A 1 87 ? 18.991 -7.627 -3.472 1.00 81.31 87 ILE A N 1
ATOM 660 C CA . ILE A 1 87 ? 20.141 -6.924 -4.050 1.00 81.31 87 ILE A CA 1
ATOM 661 C C . ILE A 1 87 ? 20.512 -7.664 -5.331 1.00 81.31 87 ILE A C 1
ATOM 663 O O . ILE A 1 87 ? 21.060 -8.764 -5.270 1.00 81.31 87 ILE A O 1
ATOM 667 N N . HIS A 1 88 ? 20.221 -7.057 -6.476 1.00 81.44 88 HIS A N 1
ATOM 668 C CA . HIS A 1 88 ? 20.679 -7.541 -7.774 1.00 81.44 88 HIS A CA 1
ATOM 669 C C . HIS A 1 88 ? 21.964 -6.801 -8.160 1.00 81.44 88 HIS A C 1
ATOM 671 O O . HIS A 1 88 ? 22.094 -5.602 -7.915 1.00 81.44 88 HIS A O 1
ATOM 677 N N . LYS A 1 89 ? 22.942 -7.534 -8.697 1.00 84.00 89 LYS A N 1
ATOM 678 C CA . LYS A 1 89 ? 24.193 -6.986 -9.230 1.00 84.00 89 LYS A CA 1
ATOM 679 C C . LYS A 1 89 ? 24.408 -7.562 -10.619 1.00 84.00 89 LYS A C 1
ATOM 681 O O . LYS A 1 89 ? 24.428 -8.780 -10.761 1.00 84.00 89 LYS A O 1
ATOM 686 N N . THR A 1 90 ? 24.620 -6.694 -11.593 1.00 88.50 90 THR A N 1
ATOM 687 C CA . THR A 1 90 ? 25.019 -7.071 -12.951 1.00 88.50 90 THR A CA 1
ATOM 688 C C . THR A 1 90 ? 26.529 -7.031 -13.111 1.00 88.50 90 THR A C 1
ATOM 690 O O . THR A 1 90 ? 27.169 -6.075 -12.663 1.00 88.50 90 THR A O 1
ATOM 693 N N . ASN A 1 91 ? 27.101 -8.021 -13.795 1.00 88.12 91 ASN A N 1
ATOM 694 C CA . ASN A 1 91 ? 28.547 -8.117 -14.020 1.00 88.12 91 ASN A CA 1
ATOM 695 C C . ASN A 1 91 ? 28.976 -7.716 -15.441 1.00 88.12 91 ASN A C 1
ATOM 697 O O . ASN A 1 91 ? 30.158 -7.442 -15.657 1.00 88.12 91 ASN A O 1
ATOM 701 N N . GLY A 1 92 ? 28.042 -7.640 -16.393 1.00 87.38 92 GLY A N 1
ATOM 702 C CA . GLY A 1 92 ? 28.315 -7.251 -17.778 1.00 87.38 92 GLY A CA 1
ATOM 703 C C . GLY A 1 92 ? 27.082 -6.730 -18.519 1.00 87.38 92 GLY A C 1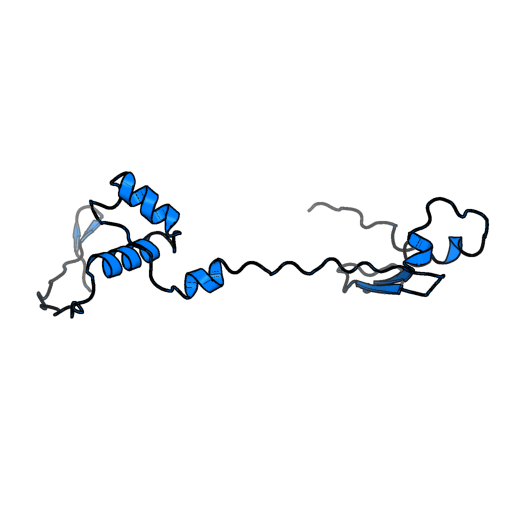
ATOM 704 O O . GLY A 1 92 ? 25.967 -6.787 -18.008 1.00 87.38 92 GLY A O 1
ATOM 705 N N . VAL A 1 93 ? 27.298 -6.208 -19.72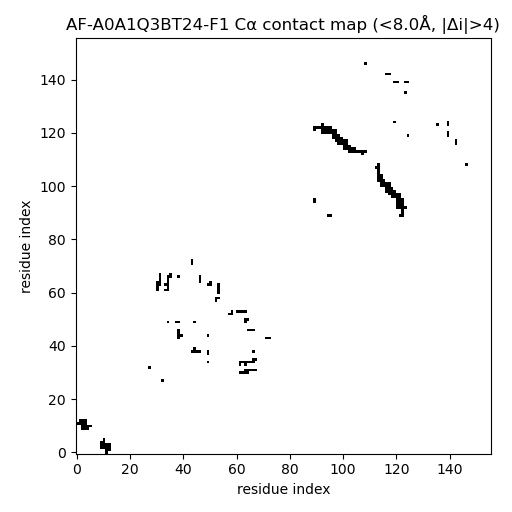9 1.00 88.25 93 VAL A N 1
ATOM 706 C CA . VAL A 1 93 ? 26.233 -5.694 -20.611 1.00 88.25 93 VAL A CA 1
ATOM 707 C C . VAL A 1 93 ? 25.281 -6.836 -20.985 1.00 88.25 93 VAL A C 1
ATOM 709 O O . VAL A 1 93 ? 25.745 -7.919 -21.340 1.00 88.25 93 VAL A O 1
ATOM 712 N N . LEU A 1 94 ? 23.969 -6.582 -20.950 1.00 87.44 94 LEU A N 1
ATOM 713 C CA . LEU A 1 94 ? 22.893 -7.543 -21.239 1.00 87.44 94 LEU A CA 1
ATOM 714 C C . LEU A 1 94 ? 22.796 -8.723 -20.251 1.00 87.44 94 LEU A C 1
ATOM 716 O O . LEU A 1 94 ? 22.099 -9.693 -20.536 1.00 87.44 94 LEU A O 1
ATOM 720 N N . ASP A 1 95 ? 23.450 -8.644 -19.088 1.00 89.19 95 ASP A N 1
ATOM 721 C CA . ASP A 1 95 ? 23.336 -9.640 -18.006 1.00 89.19 95 ASP A CA 1
ATOM 722 C C . ASP A 1 95 ? 21.938 -9.603 -17.357 1.00 89.19 95 ASP A C 1
ATOM 724 O O . ASP A 1 95 ? 21.381 -10.627 -16.961 1.00 89.19 95 ASP A O 1
ATOM 728 N N . TYR A 1 96 ? 21.326 -8.415 -17.298 1.00 89.00 96 TYR A N 1
ATOM 729 C CA . TYR A 1 96 ? 19.991 -8.233 -16.737 1.00 89.00 96 TYR A CA 1
ATOM 730 C C . TYR A 1 96 ? 19.231 -7.118 -17.454 1.00 89.00 96 TYR A C 1
ATOM 732 O O . TYR A 1 96 ? 19.651 -5.961 -17.456 1.00 89.00 96 TYR A O 1
ATOM 740 N N . ILE A 1 97 ? 18.095 -7.472 -18.062 1.00 89.81 97 ILE A N 1
ATOM 741 C CA . ILE A 1 97 ? 17.276 -6.548 -18.850 1.00 89.81 97 ILE A CA 1
ATOM 742 C C . ILE A 1 97 ? 15.896 -6.421 -18.215 1.00 89.81 97 ILE A C 1
ATOM 744 O O . ILE A 1 97 ? 15.146 -7.392 -18.100 1.00 89.81 97 ILE A O 1
ATOM 748 N N . HIS A 1 98 ? 15.532 -5.196 -17.863 1.00 90.25 98 HIS A N 1
ATOM 749 C CA . HIS A 1 98 ? 14.169 -4.837 -17.519 1.00 90.25 98 HIS A CA 1
ATOM 750 C C . HIS A 1 98 ? 13.363 -4.635 -18.798 1.00 90.25 98 HIS A C 1
ATOM 752 O O . HIS A 1 98 ? 13.701 -3.787 -19.625 1.00 90.25 98 HIS A O 1
ATOM 758 N N . SER A 1 99 ? 12.292 -5.412 -18.953 1.00 93.56 99 SER A N 1
ATOM 759 C CA . SER A 1 99 ? 11.340 -5.248 -20.048 1.00 93.56 99 SER A CA 1
ATOM 760 C C . SER A 1 99 ? 9.981 -4.824 -19.509 1.00 93.56 99 SER A C 1
ATOM 762 O O . SER A 1 99 ? 9.522 -5.360 -18.500 1.00 93.56 99 SER A O 1
ATOM 764 N N . ASP A 1 100 ? 9.352 -3.856 -20.165 1.00 93.56 100 ASP A N 1
ATOM 765 C CA . ASP A 1 100 ? 7.985 -3.438 -19.859 1.00 93.56 100 ASP A CA 1
ATOM 766 C C . ASP A 1 100 ? 7.214 -3.189 -21.160 1.00 93.56 100 ASP A C 1
ATOM 768 O O . ASP A 1 100 ? 7.781 -2.775 -22.175 1.00 93.56 100 ASP A O 1
ATOM 772 N N . LEU A 1 101 ? 5.916 -3.477 -21.141 1.00 93.19 101 LEU A N 1
ATOM 773 C CA . LEU A 1 101 ? 5.008 -3.240 -22.255 1.00 93.19 101 LEU A CA 1
ATOM 774 C C . LEU A 1 101 ? 3.937 -2.257 -21.807 1.00 93.19 101 LEU A C 1
ATOM 776 O O . LEU A 1 101 ? 2.986 -2.601 -21.107 1.00 93.19 101 LEU A O 1
ATOM 780 N N . TRP A 1 102 ? 4.063 -1.029 -22.283 1.00 90.25 102 TRP A N 1
ATOM 781 C CA . TRP A 1 102 ? 3.106 0.025 -22.020 1.00 90.25 102 TRP A CA 1
ATOM 782 C C . TRP A 1 102 ? 2.040 0.085 -23.121 1.00 90.25 102 TRP A C 1
ATOM 784 O O . TRP A 1 102 ? 2.360 0.163 -24.308 1.00 90.25 102 TRP A O 1
ATOM 794 N N . GLY A 1 103 ? 0.760 0.087 -22.741 1.00 87.31 103 GLY A N 1
ATOM 795 C CA . GLY A 1 103 ? -0.363 0.366 -23.640 1.00 87.31 103 GLY A CA 1
ATOM 796 C C . GLY A 1 103 ? -1.696 -0.223 -23.156 1.00 87.31 103 GLY A C 1
ATOM 797 O O . GLY A 1 103 ? -1.765 -0.748 -22.046 1.00 87.31 103 GLY A O 1
ATOM 798 N N . PRO A 1 104 ? -2.765 -0.159 -23.973 1.00 89.44 104 PRO A N 1
ATOM 799 C CA . PRO A 1 104 ? -2.880 0.604 -25.215 1.00 89.44 104 PRO A CA 1
ATOM 800 C C . PRO A 1 104 ? -3.051 2.116 -24.982 1.00 89.44 104 PRO A C 1
ATOM 802 O O . PRO A 1 104 ? -3.959 2.550 -24.275 1.00 89.44 104 PRO A O 1
ATOM 805 N N . SER A 1 105 ? -2.243 2.932 -25.658 1.00 90.25 105 SER A N 1
ATOM 806 C CA . SER A 1 105 ? -2.329 4.398 -25.624 1.00 90.25 105 SER A CA 1
ATOM 807 C C . SER A 1 105 ? -3.629 4.915 -26.233 1.00 90.25 105 SER A C 1
ATOM 809 O O . SER A 1 105 ? -4.035 4.471 -27.308 1.00 90.25 105 SER A O 1
ATOM 811 N N . SER A 1 106 ? -4.268 5.904 -25.607 1.00 92.12 106 SER A N 1
ATOM 812 C CA . SER A 1 106 ? -5.439 6.582 -26.186 1.00 92.12 106 SER A CA 1
ATOM 813 C C . SER A 1 106 ? -5.129 7.235 -27.536 1.00 92.12 106 SER A C 1
ATOM 815 O O . SER A 1 106 ? -5.987 7.244 -28.413 1.00 92.12 106 SER A O 1
ATOM 817 N N . GLN A 1 107 ? -3.898 7.713 -27.717 1.00 88.56 107 GLN A N 1
ATOM 818 C CA . GLN A 1 107 ? -3.409 8.303 -28.959 1.00 88.56 107 GLN A CA 1
ATOM 819 C C . GLN A 1 107 ? -2.508 7.322 -29.706 1.00 88.56 107 GLN A C 1
ATOM 821 O O . GLN A 1 107 ? -1.658 6.658 -29.106 1.00 88.56 107 GLN A O 1
ATOM 826 N N . VAL A 1 108 ? -2.691 7.240 -31.020 1.00 91.75 108 VAL A N 1
ATOM 827 C CA . VAL A 1 108 ? -1.848 6.427 -31.900 1.00 91.75 108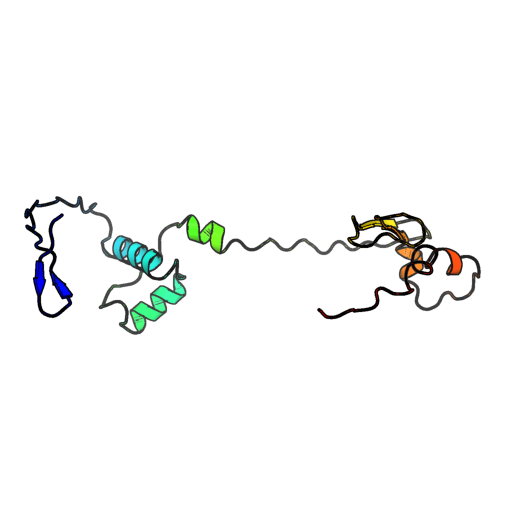 VAL A CA 1
ATOM 828 C C . VAL A 1 108 ? -0.532 7.166 -32.144 1.00 91.75 108 VAL A C 1
ATOM 830 O O . VAL A 1 108 ? -0.529 8.382 -32.327 1.00 91.75 108 VAL A O 1
ATOM 833 N N . SER A 1 109 ? 0.592 6.450 -32.129 1.00 87.19 109 SER A N 1
ATOM 834 C CA . SER A 1 109 ? 1.881 7.033 -32.500 1.00 87.19 109 SER A CA 1
ATOM 835 C C . SER A 1 109 ? 1.893 7.429 -33.979 1.00 87.19 109 SER A C 1
ATOM 837 O O . SER A 1 109 ? 1.083 6.953 -34.775 1.00 87.19 109 SER A O 1
ATOM 839 N N . LEU A 1 110 ? 2.867 8.247 -34.381 1.00 88.31 110 LEU A N 1
ATOM 840 C CA . LEU A 1 110 ? 3.055 8.615 -35.790 1.00 88.31 110 LEU A CA 1
ATOM 841 C C . LEU A 1 110 ? 3.222 7.389 -36.711 1.00 88.31 110 LEU A C 1
ATOM 843 O O . LEU A 1 110 ? 2.875 7.453 -37.884 1.00 88.31 110 LEU A O 1
ATOM 847 N N . GLY A 1 111 ? 3.719 6.269 -36.174 1.00 87.94 111 GLY A N 1
ATOM 848 C CA . GLY A 1 111 ? 3.888 5.005 -36.894 1.00 87.94 111 GLY A CA 1
ATOM 849 C C . GLY A 1 111 ? 2.685 4.059 -36.838 1.00 87.94 111 GLY A C 1
ATOM 850 O O . GLY A 1 111 ? 2.816 2.910 -37.243 1.00 87.94 111 GLY A O 1
ATOM 851 N N . GLY A 1 112 ? 1.537 4.481 -36.300 1.00 89.56 112 GLY A N 1
ATOM 852 C CA . GLY A 1 112 ? 0.350 3.624 -36.193 1.00 89.56 112 GLY A CA 1
ATOM 853 C C . GLY A 1 112 ? 0.329 2.697 -34.966 1.00 89.56 112 GLY A C 1
ATOM 854 O O . GLY A 1 112 ? -0.643 1.970 -34.761 1.00 89.56 112 GLY A O 1
ATOM 855 N N . SER A 1 113 ? 1.362 2.724 -34.121 1.00 89.62 113 SER A N 1
ATOM 856 C CA . SER A 1 113 ? 1.463 1.856 -32.941 1.00 89.62 113 SER A CA 1
ATOM 857 C C . SER A 1 113 ? 0.722 2.438 -31.740 1.00 89.62 113 SER A C 1
ATOM 859 O O . SER A 1 113 ? 0.700 3.647 -31.517 1.00 89.62 113 SER A O 1
ATOM 861 N N . ARG A 1 114 ? 0.144 1.562 -30.912 1.00 92.62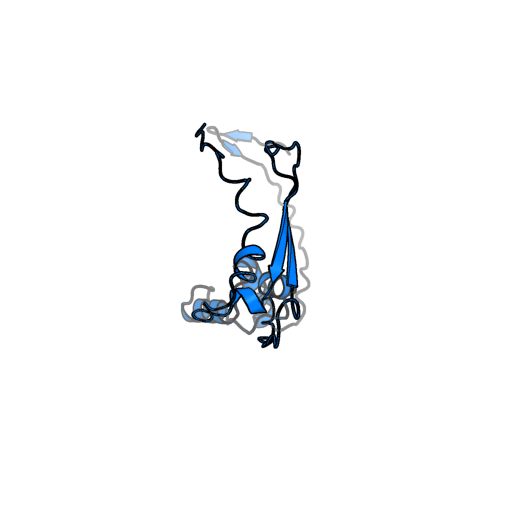 114 ARG A N 1
ATOM 862 C CA . ARG A 1 114 ? -0.538 1.936 -29.655 1.00 92.62 114 ARG A CA 1
ATOM 863 C C . ARG A 1 114 ? 0.107 1.354 -28.404 1.00 92.62 114 ARG A C 1
ATOM 865 O O . ARG A 1 114 ? -0.368 1.609 -27.301 1.00 92.62 114 ARG A O 1
ATOM 872 N N . TYR A 1 115 ? 1.168 0.584 -28.587 1.00 91.19 115 TYR A N 1
ATOM 873 C CA . TYR A 1 115 ? 1.937 -0.033 -27.523 1.00 91.19 115 TYR A CA 1
ATOM 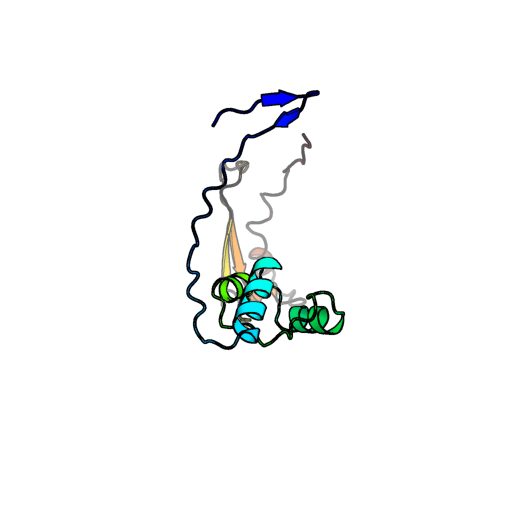874 C C . TYR A 1 115 ? 3.398 0.367 -27.675 1.00 91.19 115 TYR A C 1
ATOM 876 O O . TYR A 1 115 ? 3.878 0.564 -28.794 1.00 91.19 115 TYR A O 1
ATOM 884 N N . ILE A 1 116 ? 4.084 0.486 -26.547 1.00 89.88 116 ILE A N 1
ATOM 885 C CA . ILE A 1 116 ? 5.512 0.770 -26.464 1.00 89.88 116 ILE A CA 1
ATOM 886 C C . ILE A 1 116 ? 6.130 -0.339 -25.628 1.00 89.88 116 ILE A C 1
ATOM 888 O O . ILE A 1 116 ? 5.687 -0.580 -24.510 1.00 89.88 116 ILE A O 1
ATOM 892 N N . MET A 1 117 ? 7.154 -0.995 -26.161 1.00 91.94 117 MET A N 1
ATOM 893 C CA . MET A 1 117 ? 7.955 -1.958 -25.414 1.00 91.94 117 MET A CA 1
ATOM 894 C C . MET A 1 117 ? 9.274 -1.300 -25.021 1.00 91.94 117 MET A C 1
ATOM 896 O O . MET A 1 117 ? 10.004 -0.828 -25.892 1.00 91.94 117 MET A O 1
ATOM 900 N N . THR A 1 118 ? 9.580 -1.253 -23.730 1.00 87.94 118 THR A N 1
ATOM 901 C CA . THR A 1 118 ? 10.868 -0.781 -23.223 1.00 87.94 118 THR A CA 1
ATOM 902 C C . THR A 1 118 ? 11.758 -1.975 -22.908 1.00 87.94 118 THR A C 1
ATOM 904 O O . THR A 1 118 ? 11.299 -2.998 -22.404 1.00 87.94 118 THR A O 1
ATOM 907 N N . LEU A 1 119 ? 13.037 -1.847 -23.248 1.00 90.00 119 LEU A N 1
ATOM 908 C CA . LEU A 1 119 ? 14.096 -2.796 -22.928 1.00 90.00 119 LEU A CA 1
ATOM 909 C C . LEU A 1 119 ? 15.248 -1.982 -22.344 1.00 90.00 119 LEU A C 1
ATOM 911 O O . LEU A 1 119 ? 15.830 -1.156 -23.046 1.00 90.00 119 LEU A O 1
ATOM 915 N N . ILE A 1 120 ? 15.529 -2.163 -21.056 1.00 88.69 120 ILE A N 1
ATOM 916 C CA . ILE A 1 120 ? 16.530 -1.395 -20.312 1.00 88.69 120 ILE A CA 1
ATOM 917 C C . ILE A 1 120 ? 17.545 -2.370 -19.729 1.00 88.69 120 ILE A C 1
ATOM 919 O O . ILE A 1 120 ? 17.201 -3.191 -18.885 1.00 88.69 120 ILE A O 1
ATOM 923 N N . ASP A 1 121 ? 18.793 -2.263 -20.175 1.00 89.31 121 ASP A N 1
ATOM 924 C CA . ASP A 1 121 ? 19.915 -3.006 -19.604 1.00 89.31 121 ASP A CA 1
ATOM 925 C C . ASP A 1 121 ? 20.369 -2.363 -18.285 1.00 89.31 121 ASP A C 1
ATOM 927 O O . ASP A 1 121 ? 20.749 -1.188 -18.259 1.00 89.31 121 ASP A O 1
ATOM 931 N N . ASP A 1 122 ? 20.336 -3.128 -17.194 1.00 86.94 122 ASP A N 1
ATOM 932 C CA . ASP A 1 122 ? 20.669 -2.643 -15.849 1.00 86.94 122 ASP A CA 1
ATOM 933 C C . ASP A 1 122 ? 22.160 -2.274 -15.736 1.00 86.94 122 ASP A C 1
ATOM 935 O O . ASP A 1 122 ? 22.500 -1.216 -15.201 1.00 86.94 122 ASP A O 1
ATOM 939 N N . TYR A 1 123 ? 23.054 -3.051 -16.366 1.00 86.12 123 TYR A N 1
ATOM 940 C CA . TYR A 1 123 ? 24.499 -2.790 -16.345 1.00 86.12 123 TYR A CA 1
ATOM 941 C C . TYR A 1 123 ? 24.867 -1.463 -17.018 1.00 86.12 123 TYR A C 1
ATOM 943 O O . TYR A 1 123 ? 25.607 -0.653 -16.454 1.00 86.12 123 TYR A O 1
ATOM 951 N N . SER A 1 124 ? 24.326 -1.211 -18.214 1.00 80.94 124 SER A N 1
ATOM 952 C CA . SER A 1 124 ? 24.582 0.025 -18.964 1.00 80.94 124 SER A CA 1
ATOM 953 C C . SER A 1 124 ? 23.958 1.264 -18.312 1.00 80.94 124 SER A C 1
ATOM 955 O O . SER A 1 124 ? 24.425 2.379 -18.544 1.00 80.94 124 SER A O 1
ATOM 957 N N . CYS A 1 125 ? 22.916 1.095 -17.491 1.00 69.69 125 CYS A N 1
ATOM 958 C CA . CYS A 1 125 ? 22.229 2.192 -16.807 1.00 69.69 125 CYS A CA 1
ATOM 959 C C . CYS A 1 125 ? 22.963 2.659 -15.532 1.00 69.69 125 CYS A C 1
ATOM 961 O O . CYS A 1 125 ? 22.858 3.825 -15.151 1.00 69.69 125 CYS A O 1
ATOM 963 N N . HIS A 1 126 ? 23.750 1.783 -14.893 1.00 56.47 126 HIS A N 1
ATOM 964 C CA . HIS A 1 126 ? 24.312 2.025 -13.558 1.00 56.47 126 HIS A CA 1
ATOM 965 C C 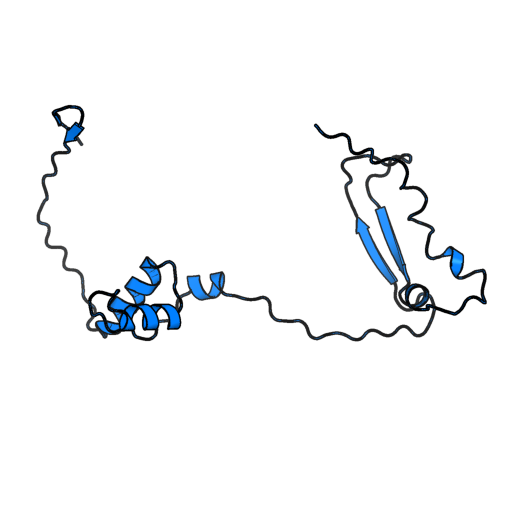. HIS A 1 126 ? 25.692 2.708 -13.514 1.00 56.47 126 HIS A C 1
ATOM 967 O O . HIS A 1 126 ? 26.207 2.955 -12.423 1.00 56.47 126 HIS A O 1
ATOM 973 N N . THR A 1 127 ? 26.336 3.019 -14.646 1.00 49.56 127 THR A N 1
ATOM 974 C CA . THR A 1 127 ? 27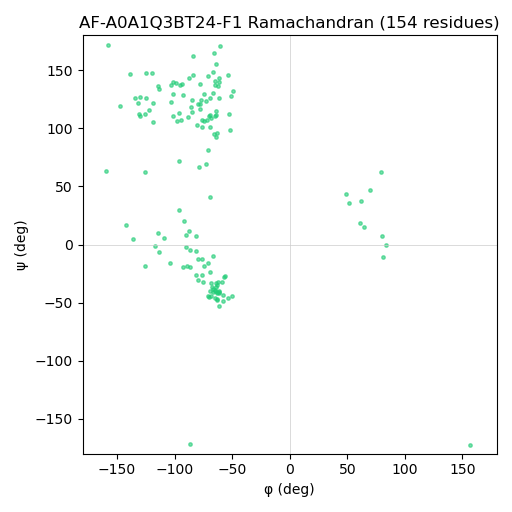.713 3.558 -14.641 1.00 49.56 127 THR A CA 1
ATOM 975 C C . THR A 1 127 ? 27.760 5.082 -14.850 1.00 49.56 127 THR A C 1
ATOM 977 O O . THR A 1 127 ? 27.551 5.529 -15.978 1.00 49.56 127 THR A O 1
ATOM 980 N N . PRO A 1 128 ? 28.129 5.909 -13.842 1.00 47.91 128 PRO A N 1
ATOM 981 C CA . PRO A 1 128 ? 28.215 7.366 -14.010 1.00 47.91 128 PRO A CA 1
ATOM 982 C C . PRO A 1 128 ? 29.461 7.830 -14.782 1.00 47.91 128 PRO A C 1
ATOM 984 O O . PRO A 1 128 ? 29.542 8.997 -15.139 1.00 47.91 128 PRO A O 1
ATOM 987 N N . ASN A 1 129 ? 30.459 6.960 -15.000 1.00 46.81 129 ASN A N 1
ATOM 988 C CA . ASN A 1 129 ? 31.765 7.343 -15.555 1.00 46.81 129 ASN A CA 1
ATOM 989 C C . ASN A 1 129 ? 32.540 6.156 -16.171 1.00 46.81 129 ASN A C 1
ATOM 991 O O . ASN A 1 129 ? 33.637 5.815 -15.735 1.00 46.81 129 ASN A O 1
ATOM 995 N N . ARG A 1 130 ? 32.008 5.525 -17.222 1.00 44.91 130 ARG A N 1
ATOM 996 C CA . ARG A 1 130 ? 32.834 4.761 -18.182 1.00 44.91 130 ARG A CA 1
ATOM 997 C C . ARG A 1 130 ? 32.580 5.254 -19.601 1.00 44.91 130 ARG A C 1
ATOM 999 O O . ARG A 1 130 ? 32.086 4.546 -20.467 1.00 44.91 130 ARG A O 1
ATOM 1006 N N . GLY A 1 131 ? 32.904 6.525 -19.817 1.00 45.47 131 GLY A N 1
ATOM 1007 C CA . GLY A 1 131 ? 32.943 7.144 -21.138 1.00 45.47 131 GLY A CA 1
ATOM 1008 C C . GLY A 1 131 ? 34.213 6.782 -21.907 1.00 45.47 131 GLY A C 1
ATOM 1009 O O . GLY A 1 131 ? 35.024 7.665 -22.162 1.00 45.47 131 GLY A O 1
ATOM 1010 N N . SER A 1 132 ? 34.396 5.516 -22.285 1.00 43.56 132 SER A N 1
ATOM 1011 C CA . SER A 1 132 ? 35.475 5.137 -23.215 1.00 43.56 132 SER A CA 1
ATOM 1012 C C . SER A 1 132 ? 35.067 4.157 -24.311 1.00 43.56 132 SER A C 1
ATOM 1014 O O . SER A 1 132 ? 35.931 3.760 -25.084 1.00 43.56 132 SER A O 1
ATOM 1016 N N . ASP A 1 133 ? 33.785 3.796 -24.426 1.00 43.59 133 ASP A N 1
ATOM 1017 C CA . ASP A 1 133 ? 33.312 2.990 -25.553 1.00 43.59 133 ASP A CA 1
ATOM 1018 C C . ASP A 1 133 ? 32.135 3.682 -26.274 1.00 43.59 133 ASP A C 1
ATOM 1020 O O . ASP A 1 133 ? 31.058 3.856 -25.691 1.00 43.59 133 ASP A O 1
ATOM 1024 N N . PRO A 1 134 ? 32.319 4.145 -27.526 1.00 46.84 134 PRO A N 1
ATOM 1025 C CA . PRO A 1 134 ? 31.264 4.792 -28.304 1.00 46.84 134 PRO A CA 1
ATOM 1026 C C . PRO A 1 134 ? 30.113 3.847 -28.695 1.00 46.84 134 PRO A C 1
ATOM 1028 O O . PRO A 1 134 ? 29.070 4.330 -29.143 1.00 46.84 134 PRO A O 1
ATOM 1031 N N . THR A 1 135 ? 30.248 2.530 -28.496 1.00 47.00 135 THR A N 1
ATOM 1032 C CA . THR A 1 135 ? 29.181 1.556 -28.785 1.00 47.00 135 THR A CA 1
ATOM 1033 C C . THR A 1 135 ? 28.106 1.483 -27.691 1.00 47.00 135 THR A C 1
ATOM 1035 O O . THR A 1 135 ? 26.925 1.326 -28.002 1.00 47.00 135 THR A O 1
ATOM 1038 N N . THR A 1 136 ? 28.449 1.726 -26.421 1.00 44.75 136 THR A N 1
ATOM 1039 C CA . THR A 1 136 ? 27.508 1.615 -25.284 1.00 44.75 136 THR A CA 1
ATOM 1040 C C . THR A 1 136 ? 26.497 2.766 -25.213 1.00 44.75 136 THR A C 1
ATOM 1042 O O . THR A 1 136 ? 25.428 2.633 -24.619 1.00 44.75 136 THR A O 1
ATOM 1045 N N . ARG A 1 137 ? 26.767 3.897 -25.882 1.00 42.22 137 ARG A N 1
ATOM 1046 C CA . ARG A 1 137 ? 25.810 5.017 -25.998 1.00 42.22 137 ARG A CA 1
ATOM 1047 C C . ARG A 1 137 ? 24.607 4.716 -26.897 1.00 42.22 137 ARG A C 1
ATOM 1049 O O . ARG A 1 137 ? 23.616 5.436 -26.809 1.00 42.22 137 ARG A O 1
ATOM 1056 N N . HIS A 1 138 ? 24.666 3.677 -27.732 1.00 41.06 138 HIS A N 1
ATOM 1057 C CA . HIS A 1 138 ? 23.601 3.379 -28.696 1.00 41.06 138 HIS A CA 1
ATOM 1058 C C . HIS A 1 138 ? 22.459 2.520 -28.144 1.00 41.06 138 HIS A C 1
ATOM 1060 O O . HIS A 1 138 ? 21.366 2.548 -28.706 1.00 41.06 138 HIS A O 1
ATOM 1066 N N . VAL A 1 139 ? 22.657 1.798 -27.037 1.00 45.41 139 VAL A N 1
ATOM 1067 C CA . VAL A 1 139 ? 21.632 0.861 -26.535 1.00 45.41 139 VAL A CA 1
ATOM 1068 C C . VAL A 1 139 ? 20.693 1.516 -25.513 1.00 45.41 139 VAL A C 1
ATOM 1070 O O . VAL A 1 139 ? 19.561 1.081 -25.346 1.00 45.41 139 VAL A O 1
ATOM 1073 N N . ALA A 1 140 ? 21.095 2.633 -24.900 1.00 46.31 140 ALA A N 1
ATOM 1074 C CA . ALA A 1 140 ? 20.288 3.305 -23.878 1.00 46.31 140 ALA A CA 1
ATOM 1075 C C . ALA A 1 140 ? 19.163 4.212 -24.423 1.00 46.31 140 ALA A C 1
ATOM 1077 O O . ALA A 1 140 ? 18.389 4.740 -23.633 1.00 46.31 140 ALA A O 1
ATOM 1078 N N . ASN A 1 141 ? 19.046 4.427 -25.741 1.00 43.03 141 ASN A N 1
ATOM 1079 C CA . ASN A 1 141 ? 18.118 5.438 -26.278 1.00 43.03 141 ASN A CA 1
ATOM 1080 C C . ASN A 1 141 ? 17.390 5.072 -27.581 1.00 43.03 141 ASN A C 1
ATOM 1082 O O . ASN A 1 141 ? 16.821 5.958 -28.215 1.00 43.03 141 ASN A O 1
ATOM 1086 N N . HIS A 1 142 ? 17.329 3.801 -27.991 1.00 46.09 142 HIS A N 1
ATOM 1087 C CA . HIS A 1 142 ? 16.681 3.467 -29.271 1.00 46.09 142 HIS A CA 1
ATOM 1088 C C . HIS A 1 142 ? 15.157 3.228 -29.214 1.00 46.09 142 HIS A C 1
ATOM 1090 O O . HIS A 1 142 ? 14.562 2.802 -30.203 1.00 46.09 142 HIS A O 1
ATOM 1096 N N . VAL A 1 143 ? 14.488 3.555 -28.099 1.00 47.38 143 VAL A N 1
ATOM 1097 C CA . VAL A 1 143 ? 13.006 3.568 -28.044 1.00 47.38 143 VAL A CA 1
ATOM 1098 C C . VAL A 1 143 ? 12.424 4.905 -27.564 1.00 47.38 143 VAL A C 1
ATOM 1100 O O . VAL A 1 143 ? 11.272 5.211 -27.860 1.00 47.38 143 VAL A O 1
ATOM 1103 N N . LEU A 1 144 ? 13.206 5.764 -26.900 1.00 47.75 144 LEU A N 1
ATOM 1104 C CA . LEU A 1 144 ? 12.674 7.012 -26.332 1.00 47.75 144 LEU A CA 1
ATOM 1105 C C . LEU A 1 144 ? 12.712 8.226 -27.269 1.00 47.75 144 LEU A C 1
ATOM 1107 O O . LEU A 1 144 ? 11.962 9.175 -27.047 1.00 47.75 144 LEU A O 1
ATOM 1111 N N . LEU A 1 145 ? 13.517 8.220 -28.334 1.00 44.31 145 LEU A N 1
ATOM 1112 C CA . LEU A 1 145 ? 13.733 9.446 -29.113 1.00 44.31 145 LEU A CA 1
ATOM 1113 C C . LEU A 1 145 ? 12.710 9.724 -30.227 1.00 44.31 145 LEU A C 1
ATOM 1115 O O . LEU A 1 145 ? 12.735 10.816 -30.780 1.00 44.31 145 LEU A O 1
ATOM 1119 N N . ASN A 1 146 ? 11.756 8.823 -30.500 1.00 43.09 146 ASN A N 1
ATOM 1120 C CA . ASN A 1 146 ? 10.737 9.046 -31.546 1.00 43.09 146 ASN A CA 1
ATOM 1121 C C . ASN A 1 146 ? 9.288 9.186 -31.039 1.00 43.09 146 ASN A C 1
ATOM 1123 O O . ASN A 1 146 ? 8.364 9.230 -31.848 1.00 43.09 146 ASN A O 1
ATOM 1127 N N . LEU A 1 147 ? 9.061 9.293 -29.724 1.00 44.19 147 LEU A N 1
ATOM 1128 C CA . LEU A 1 147 ? 7.718 9.527 -29.153 1.00 44.19 147 LEU A CA 1
ATOM 1129 C C . LEU A 1 147 ? 7.548 10.888 -28.467 1.00 44.19 147 LEU A C 1
ATOM 1131 O O . LEU A 1 147 ? 6.428 11.261 -28.126 1.00 44.19 147 LEU A O 1
ATOM 1135 N N . PHE A 1 148 ? 8.626 11.660 -28.323 1.00 43.31 148 PHE A N 1
ATOM 1136 C CA . PHE A 1 148 ? 8.556 13.074 -27.959 1.00 43.31 148 PHE A CA 1
ATOM 1137 C C . PHE A 1 148 ? 8.630 13.938 -29.228 1.00 43.31 148 PHE A C 1
ATOM 1139 O O . PHE A 1 148 ? 9.620 14.617 -29.483 1.00 43.31 148 PHE A O 1
ATOM 1146 N N . PRO A 1 149 ? 7.559 13.943 -30.034 1.00 40.75 149 PRO A N 1
ATOM 1147 C CA . PRO A 1 149 ? 6.903 15.226 -30.208 1.00 40.75 149 PRO A CA 1
ATOM 1148 C C . PRO A 1 149 ? 5.387 15.103 -30.023 1.00 40.75 149 PRO A C 1
ATOM 1150 O O . PRO A 1 149 ? 4.691 14.436 -30.779 1.00 40.75 149 PRO A O 1
ATOM 1153 N N . LEU A 1 150 ? 4.889 15.887 -29.063 1.00 45.09 150 LEU A N 1
ATOM 1154 C CA . LEU A 1 150 ? 3.535 16.443 -29.033 1.00 45.09 150 LEU A CA 1
ATOM 1155 C C . LEU A 1 150 ? 2.394 15.517 -28.582 1.00 45.09 150 LEU A C 1
ATOM 1157 O O . LEU A 1 150 ? 1.357 15.429 -29.232 1.00 45.09 150 LEU A O 1
ATOM 1161 N N . CYS A 1 151 ? 2.460 15.057 -27.331 1.00 41.81 151 CYS A N 1
ATOM 1162 C CA . CYS A 1 151 ? 1.260 15.181 -26.503 1.00 41.81 151 CYS A CA 1
ATOM 1163 C C . CYS A 1 151 ? 1.106 16.678 -26.176 1.00 41.81 151 CYS A C 1
ATOM 1165 O O . CYS A 1 151 ? 1.591 17.159 -25.151 1.00 41.81 151 CYS A O 1
ATOM 1167 N N . LYS A 1 152 ? 0.536 17.465 -27.103 1.00 43.97 152 LYS A N 1
ATOM 1168 C CA . LYS A 1 152 ? 0.098 18.818 -26.750 1.00 43.97 152 LYS A CA 1
ATOM 1169 C C . LYS A 1 152 ? -1.004 18.646 -25.716 1.00 43.97 152 LYS A C 1
ATOM 1171 O O . LYS A 1 152 ? -2.076 18.140 -26.026 1.00 43.97 152 LYS A O 1
ATOM 1176 N N . TYR A 1 153 ? -0.706 19.052 -24.489 1.00 39.53 153 TYR A N 1
ATOM 1177 C CA . TYR A 1 153 ? -1.691 19.319 -23.456 1.00 39.53 153 TYR A CA 1
ATOM 1178 C C . TYR A 1 153 ? -2.741 20.276 -24.041 1.00 39.53 153 TYR A C 1
ATOM 1180 O O . TYR A 1 153 ? -2.491 21.473 -24.166 1.00 39.53 153 TYR A O 1
ATOM 1188 N N . GLN A 1 154 ? -3.883 19.747 -24.480 1.00 36.97 154 GLN A N 1
ATOM 1189 C CA . GLN A 1 154 ? -5.072 20.553 -24.724 1.00 36.97 154 GLN A CA 1
ATOM 1190 C C . GLN A 1 154 ? -5.961 20.418 -23.486 1.00 36.97 154 GLN A C 1
ATOM 1192 O O . GLN A 1 154 ? -6.522 19.341 -23.265 1.00 36.97 154 GLN A O 1
ATOM 1197 N N . PRO A 1 155 ? -6.046 21.451 -22.628 1.00 36.22 155 PRO A N 1
ATOM 1198 C CA . PRO A 1 155 ? -7.073 21.484 -21.603 1.00 36.22 155 PRO A CA 1
ATOM 1199 C C . PRO A 1 155 ? -8.446 21.622 -22.275 1.00 36.22 155 PRO A C 1
ATOM 1201 O O . PRO A 1 155 ? -8.552 22.185 -23.365 1.00 36.22 155 PRO A O 1
ATOM 1204 N N . ARG A 1 156 ? -9.446 21.034 -21.614 1.00 40.47 156 ARG A N 1
ATOM 1205 C CA . ARG A 1 156 ? -10.856 20.996 -22.022 1.00 40.47 156 ARG A CA 1
ATOM 1206 C C . ARG A 1 156 ? -11.430 22.359 -22.382 1.00 40.47 156 ARG A C 1
ATOM 1208 O O . ARG A 1 156 ? -11.109 23.325 -21.656 1.00 40.47 156 ARG A O 1
#

Radius of gyration: 33.18 Å; Cα contacts (8 Å, |Δi|>4): 123; chains: 1; bounding box: 88×38×69 Å

Solvent-accessible surface area (backbone atoms only — not comparable to full-atom values): 10485 Å² total; per-residue (Å²): 140,70,63,49,77,54,96,91,40,75,46,71,75,75,84,76,76,86,70,85,72,82,73,81,74,69,95,59,64,68,45,50,58,50,23,42,51,49,29,55,75,61,72,60,48,50,54,68,57,44,44,51,37,32,75,70,53,74,48,81,77,48,64,52,50,75,55,70,95,50,70,68,50,50,71,74,66,64,70,83,78,83,74,79,88,79,86,84,81,63,91,43,80,76,68,42,68,54,70,49,77,49,66,80,47,95,61,67,43,98,84,71,44,39,64,48,72,50,71,44,41,53,40,75,69,71,59,96,79,73,92,81,55,87,69,68,69,59,67,81,51,81,73,64,75,83,68,77,77,74,86,68,86,71,80,132

InterPro domains:
  IPR025724 GAG-pre-integrase domain [PF13976] (8-78)
  IPR039537 Retrotransposon Ty1/copia-like [PTHR42648] (39-126)

pLDDT: mean 74.8, std 18.42, range [36.22, 93.94]

Sequence (156 aa):
MKGRKIDGLYQLQRNTVLGTAAVASSSGDKDADTTRLWHMRLGHISERGLQILSKTSLLAGVKSGKPDFCEHCVYGKQCRVKFSTAIHKTNGVLDYIHSDLWGPSSQVSLGGSRYIMTLIDDYSCHTPNRGSDPTTRHVANHVLLNLFPLCKYQPR

Mean predicted aligned error: 17.85 Å

Organism: Cephalotus follicularis (NCBI:txid3775)

Secondary structure (DSSP, 8-state):
--EEEETTEEEE--------------SS-HHHHHHHHHHHHTTS--HHHHHHHHHTTTTTT----PPPP-HHHHHHH-PPPPPP-------STTSSEEEEEE---SSPPTTS---EEEEEEHHHHS-SS-TT-TTGGGTSSTTTTTS-S-------

Foldseek 3Di:
DDWDDDPNDTHDDDPPPPDPDPDPPDPDDPLQVLLQVVCVVVPNDALVVQCVCCVVCVSVNRDHDHHPDDPCCCVVVPDDDDDDDDDDDDDDWPSDKDKDKDDQAPDAAPVRGRIAIDIDTPVLVPDPDPPPDPVSVPNHPPRPPRRPDDPPPDDD